Protein AF-A0A846RI37-F1 (afdb_monomer_lite)

Foldseek 3Di:
DDDPDDDPPPVPCCPVVNLVVQLVVLLVVLLVCVLVVNDPDQSLVSSCVSCVVVVHHDDSVVSVVSSVVSVVVSVD

Organism: NCBI:txid271432

Secondary structure (DSSP, 8-state):
---------------HHHHHHHHHHHHHHHHHHHHHT---S-HHHHHHHHHHHTT----HHHHHHHHHHHHHHHT-

Sequence (76 aa):
MAAQENPETVNDDISQADEEATVNDVAEDVRAEIRLGHVEDDVAHVLEERLDEAGVHLRPEKVDDMADEIENDVSS

pLDDT: mean 84.43, std 13.95, range [50.44, 94.81]

Structure (mmCIF, N/CA/C/O backbone):
data_AF-A0A846RI37-F1
#
_entry.id   AF-A0A846RI37-F1
#
loop_
_atom_site.group_PDB
_atom_site.id
_atom_site.type_symbol
_atom_site.label_atom_id
_atom_site.label_alt_id
_atom_site.label_comp_id
_atom_site.label_asym_id
_atom_site.label_entity_id
_atom_site.label_seq_id
_atom_site.pdbx_PDB_ins_code
_atom_site.Cartn_x
_atom_site.Cartn_y
_atom_site.Cartn_z
_atom_site.occupancy
_atom_site.B_iso_or_equiv
_atom_site.auth_seq_id
_atom_site.auth_comp_id
_atom_site.auth_asym_id
_atom_site.auth_atom_id
_atom_site.pdbx_PDB_model_num
ATOM 1 N N . MET A 1 1 ? 17.964 23.120 -39.679 1.00 52.59 1 MET A N 1
ATOM 2 C CA . MET A 1 1 ? 17.352 21.823 -40.047 1.00 52.59 1 MET A CA 1
ATOM 3 C C . MET A 1 1 ? 18.489 20.817 -40.069 1.00 52.59 1 MET A C 1
ATOM 5 O O . MET A 1 1 ? 19.434 21.059 -40.796 1.00 52.5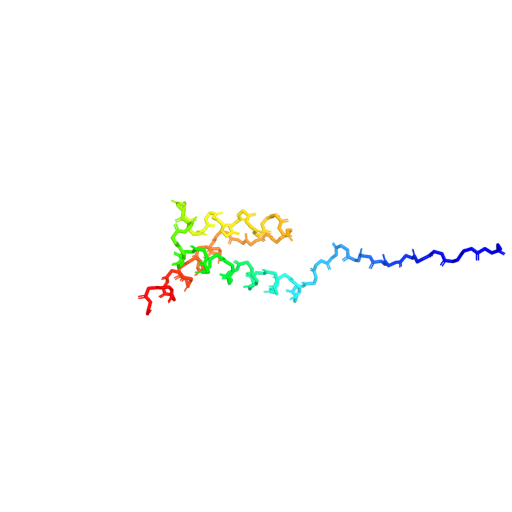9 1 MET A O 1
ATOM 9 N N . ALA A 1 2 ? 18.549 19.792 -39.231 1.00 50.94 2 ALA A N 1
ATOM 10 C CA . ALA A 1 2 ? 17.470 19.016 -38.638 1.00 50.94 2 ALA A CA 1
ATOM 11 C C . ALA A 1 2 ? 17.634 18.851 -37.119 1.00 50.94 2 ALA A C 1
ATOM 13 O O . ALA A 1 2 ? 18.746 18.889 -36.595 1.00 50.94 2 ALA A O 1
ATOM 14 N N . ALA A 1 3 ? 16.490 18.700 -36.455 1.00 61.97 3 ALA A N 1
ATOM 15 C CA . ALA A 1 3 ? 16.377 18.169 -35.112 1.00 61.97 3 ALA A CA 1
ATOM 16 C C . ALA A 1 3 ? 16.906 16.730 -35.097 1.00 61.97 3 ALA A C 1
ATOM 18 O O . ALA A 1 3 ? 16.628 15.962 -36.019 1.00 61.97 3 ALA A O 1
ATOM 19 N N . GLN A 1 4 ? 17.657 16.374 -34.061 1.00 55.84 4 GLN A N 1
ATOM 20 C CA . GLN A 1 4 ? 17.788 14.981 -33.668 1.00 55.84 4 GLN A CA 1
ATOM 21 C C . GLN A 1 4 ? 17.014 14.855 -32.364 1.00 55.84 4 GLN A C 1
ATOM 23 O O . GLN A 1 4 ? 17.470 15.271 -31.303 1.00 55.84 4 GLN A O 1
ATOM 28 N N . GLU A 1 5 ? 15.770 14.425 -32.518 1.00 55.00 5 GLU A N 1
ATOM 29 C CA . GLU A 1 5 ? 14.854 14.101 -31.438 1.00 55.00 5 GLU A CA 1
ATOM 30 C C . GLU A 1 5 ? 15.366 12.833 -30.742 1.00 55.00 5 GLU A C 1
ATOM 32 O O . GLU A 1 5 ? 15.780 11.875 -31.401 1.00 55.00 5 GLU A O 1
ATOM 37 N N . ASN A 1 6 ? 15.393 12.866 -29.410 1.00 66.06 6 ASN A N 1
ATOM 38 C CA . ASN A 1 6 ? 15.640 11.705 -28.562 1.00 66.06 6 ASN A CA 1
ATOM 39 C C . ASN A 1 6 ? 14.628 10.596 -28.873 1.00 66.06 6 ASN A C 1
ATOM 41 O O . ASN A 1 6 ? 13.435 10.877 -28.983 1.00 66.06 6 ASN A O 1
ATOM 45 N N . PRO A 1 7 ? 15.054 9.332 -28.814 1.00 57.62 7 PRO A N 1
ATOM 46 C CA . PRO A 1 7 ? 14.257 8.322 -28.160 1.00 57.62 7 PRO A CA 1
ATOM 47 C C . PRO A 1 7 ? 14.946 8.009 -26.834 1.00 57.62 7 PRO A C 1
ATOM 49 O O . PRO A 1 7 ? 15.845 7.169 -26.771 1.00 57.62 7 PRO A O 1
ATOM 52 N N . GLU A 1 8 ? 14.530 8.697 -25.766 1.00 53.84 8 GLU A N 1
ATOM 53 C CA . GLU A 1 8 ? 14.604 8.091 -24.440 1.00 53.84 8 GLU A CA 1
ATOM 54 C C . GLU A 1 8 ? 13.796 6.805 -24.570 1.00 53.84 8 GLU A C 1
ATOM 56 O O . GLU A 1 8 ? 12.575 6.824 -24.721 1.00 53.84 8 GLU A O 1
ATOM 61 N N . THR A 1 9 ? 14.505 5.688 -24.697 1.00 50.75 9 THR A N 1
ATOM 62 C CA . THR A 1 9 ? 13.879 4.379 -24.645 1.00 50.75 9 THR A CA 1
ATOM 63 C C . THR A 1 9 ? 13.455 4.238 -23.199 1.00 50.75 9 THR A C 1
ATOM 65 O O . THR A 1 9 ? 14.259 3.866 -22.348 1.00 50.75 9 THR A O 1
ATOM 68 N N . VAL A 1 10 ? 12.220 4.645 -22.921 1.00 56.44 10 VAL A N 1
ATOM 69 C CA . VAL A 1 10 ? 11.493 4.223 -21.734 1.00 56.44 10 VAL A CA 1
ATOM 70 C C . VAL A 1 10 ? 11.378 2.715 -21.918 1.00 56.44 10 VAL A C 1
ATOM 72 O O . VAL A 1 10 ? 10.553 2.228 -22.688 1.00 56.44 10 VAL A O 1
ATOM 75 N N . ASN A 1 11 ? 12.359 1.985 -21.391 1.00 50.44 11 ASN A N 1
ATOM 76 C CA . ASN A 1 11 ? 12.251 0.547 -21.275 1.00 50.44 11 ASN A CA 1
ATOM 77 C C . ASN A 1 11 ? 11.113 0.340 -20.285 1.00 50.44 11 ASN A C 1
ATOM 79 O O . ASN A 1 11 ? 11.291 0.534 -19.090 1.00 50.44 11 ASN A O 1
ATOM 83 N N . ASP A 1 12 ? 9.946 0.000 -20.816 1.00 58.91 12 ASP A N 1
ATOM 84 C CA . ASP A 1 12 ? 8.738 -0.409 -20.092 1.00 58.91 12 ASP A CA 1
ATOM 85 C C . ASP A 1 12 ? 8.926 -1.813 -19.466 1.00 58.91 12 ASP A C 1
ATOM 87 O O . ASP A 1 12 ? 8.022 -2.637 -19.431 1.00 58.91 12 ASP A O 1
ATOM 91 N N . ASP A 1 13 ? 10.156 -2.124 -19.053 1.00 58.50 13 ASP A N 1
ATOM 92 C CA . ASP A 1 13 ? 10.540 -3.310 -18.299 1.00 58.50 13 ASP A CA 1
ATOM 93 C C . ASP A 1 13 ? 11.001 -2.753 -16.956 1.00 58.50 13 ASP A C 1
ATOM 95 O O . ASP A 1 13 ? 12.148 -2.328 -16.800 1.00 58.50 13 ASP A O 1
ATOM 99 N N . ILE A 1 14 ? 10.044 -2.608 -16.039 1.00 63.44 14 ILE A N 1
ATOM 100 C CA . ILE A 1 14 ? 10.313 -2.217 -14.657 1.00 63.44 14 ILE A CA 1
ATOM 101 C C . ILE A 1 14 ? 11.282 -3.276 -14.134 1.00 63.44 14 ILE A C 1
ATOM 103 O O . ILE A 1 14 ? 10.923 -4.449 -14.006 1.00 63.44 14 ILE A O 1
ATOM 107 N N . SER A 1 15 ? 12.547 -2.907 -13.928 1.00 77.56 15 SER A N 1
ATOM 108 C CA . SER A 1 15 ? 13.525 -3.852 -13.400 1.00 77.56 15 SER A CA 1
ATOM 109 C C . SER A 1 15 ? 13.012 -4.353 -12.050 1.00 77.56 15 SER A C 1
ATOM 111 O O . SER A 1 15 ? 12.380 -3.599 -11.319 1.00 77.56 15 SER A O 1
ATOM 113 N N . GLN A 1 16 ? 13.359 -5.572 -11.638 1.00 74.88 16 GLN A N 1
ATOM 114 C CA . GLN A 1 16 ? 13.003 -6.056 -10.294 1.00 74.88 16 GLN A CA 1
ATOM 115 C C . GLN A 1 16 ? 13.409 -5.068 -9.175 1.00 74.88 16 GLN A C 1
ATOM 117 O O . GLN A 1 16 ? 12.712 -4.928 -8.179 1.00 74.88 16 GLN A O 1
ATOM 122 N N . ALA A 1 17 ? 14.515 -4.340 -9.367 1.00 78.81 17 ALA A N 1
ATOM 123 C CA . ALA A 1 17 ? 14.954 -3.290 -8.450 1.00 78.81 17 ALA A CA 1
ATOM 124 C C . ALA A 1 17 ? 14.038 -2.050 -8.445 1.00 78.81 17 ALA A C 1
ATOM 126 O O . ALA A 1 17 ? 13.887 -1.418 -7.404 1.00 78.81 17 ALA A O 1
ATOM 127 N N . ASP A 1 18 ? 13.453 -1.700 -9.591 1.00 84.81 18 ASP A N 1
ATOM 128 C CA . ASP A 1 18 ? 12.470 -0.623 -9.710 1.00 84.81 18 ASP A CA 1
ATOM 129 C C . ASP A 1 18 ? 11.126 -1.061 -9.101 1.00 84.81 18 ASP A C 1
ATOM 131 O O . ASP A 1 18 ? 10.519 -0.285 -8.375 1.00 84.81 18 ASP A O 1
ATOM 135 N N . GLU A 1 19 ? 10.717 -2.325 -9.287 1.00 88.25 19 GLU A N 1
ATOM 136 C CA . GLU A 1 19 ? 9.544 -2.906 -8.614 1.00 88.25 19 GLU A CA 1
ATOM 137 C C . GLU A 1 19 ? 9.690 -2.841 -7.086 1.00 88.25 19 GLU A C 1
ATOM 139 O O . GLU A 1 19 ? 8.814 -2.315 -6.406 1.00 88.25 19 GLU A O 1
ATOM 144 N N . GLU A 1 20 ? 10.816 -3.305 -6.532 1.00 88.94 20 GLU A N 1
ATOM 145 C CA . GLU A 1 20 ? 11.074 -3.234 -5.086 1.00 88.94 20 GLU A CA 1
ATOM 146 C C . GLU A 1 20 ? 11.106 -1.789 -4.563 1.00 88.94 20 GLU A C 1
ATOM 148 O O . GLU A 1 20 ? 10.634 -1.527 -3.454 1.00 88.94 20 GLU A O 1
ATOM 153 N N . ALA A 1 21 ? 11.635 -0.844 -5.347 1.00 91.12 21 ALA A N 1
ATOM 154 C CA . ALA A 1 21 ? 11.627 0.570 -4.984 1.00 91.12 21 ALA A CA 1
ATOM 155 C C . ALA A 1 21 ? 10.197 1.130 -4.943 1.00 91.12 21 ALA A C 1
ATOM 157 O O . ALA A 1 21 ? 9.809 1.726 -3.941 1.00 91.12 21 ALA A O 1
ATOM 158 N N . THR A 1 22 ? 9.396 0.869 -5.979 1.00 91.69 22 THR A N 1
ATOM 159 C CA . THR A 1 22 ? 7.983 1.260 -6.042 1.00 91.69 22 THR A CA 1
ATOM 160 C C . THR A 1 22 ? 7.179 0.662 -4.895 1.00 91.69 22 THR A C 1
ATOM 162 O O . THR A 1 22 ? 6.402 1.366 -4.257 1.00 91.69 22 THR A O 1
ATOM 165 N N . VAL A 1 23 ? 7.392 -0.618 -4.589 1.00 92.62 23 VAL A N 1
ATOM 166 C CA . VAL A 1 23 ? 6.741 -1.296 -3.463 1.00 92.62 23 VAL A CA 1
ATOM 167 C C . VAL A 1 23 ? 7.050 -0.592 -2.145 1.00 92.62 23 VAL A C 1
ATOM 169 O O . VAL A 1 23 ? 6.149 -0.365 -1.340 1.00 92.62 23 VAL A O 1
ATOM 172 N N . ASN A 1 24 ? 8.312 -0.222 -1.924 1.00 92.38 24 ASN A N 1
ATOM 173 C CA . ASN A 1 24 ? 8.715 0.484 -0.715 1.00 92.38 24 ASN A CA 1
ATOM 174 C C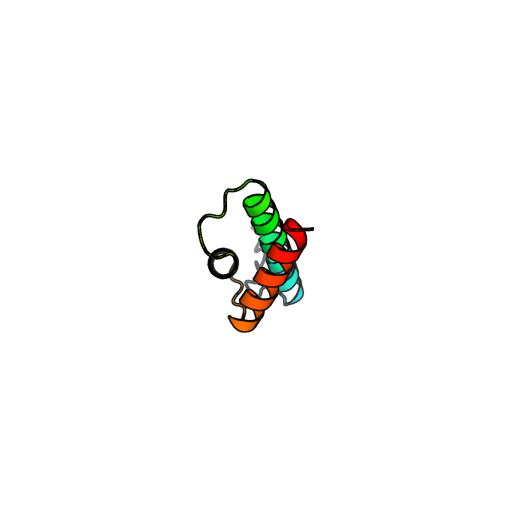 . ASN A 1 24 ? 8.107 1.894 -0.628 1.00 92.38 24 ASN A C 1
ATOM 176 O O . ASN A 1 24 ? 7.648 2.276 0.447 1.00 92.38 24 ASN A O 1
ATOM 180 N N . ASP A 1 25 ? 8.092 2.653 -1.728 1.00 94.06 25 ASP A N 1
ATOM 181 C CA . ASP A 1 25 ? 7.447 3.974 -1.791 1.00 94.06 25 ASP A CA 1
ATOM 182 C C . ASP A 1 25 ? 5.953 3.873 -1.440 1.00 94.06 25 ASP A C 1
ATOM 184 O O . ASP A 1 25 ? 5.475 4.559 -0.536 1.00 94.06 25 ASP A O 1
ATOM 188 N N . VAL A 1 26 ? 5.235 2.938 -2.071 1.00 94.44 26 VAL A N 1
ATOM 189 C CA . VAL A 1 26 ? 3.808 2.699 -1.807 1.00 94.44 26 VAL A CA 1
ATOM 190 C C . VAL A 1 26 ? 3.566 2.307 -0.345 1.00 94.44 26 VAL A C 1
ATOM 192 O O . VAL A 1 26 ? 2.644 2.823 0.289 1.00 94.44 26 VAL A O 1
ATOM 195 N N . ALA A 1 27 ? 4.398 1.430 0.220 1.00 94.00 27 ALA A N 1
ATOM 196 C CA . ALA A 1 27 ? 4.284 1.030 1.619 1.00 94.00 27 ALA A CA 1
ATOM 197 C C . ALA A 1 27 ? 4.513 2.205 2.589 1.00 94.00 27 ALA A C 1
ATOM 199 O O . ALA A 1 27 ? 3.815 2.321 3.601 1.00 94.00 27 ALA A O 1
ATOM 200 N N . GLU A 1 28 ? 5.469 3.094 2.296 1.00 94.12 28 GLU A N 1
ATOM 201 C CA . GLU A 1 28 ? 5.717 4.291 3.105 1.00 94.12 28 GLU A CA 1
ATOM 202 C C . GLU A 1 28 ? 4.529 5.263 3.061 1.00 94.12 28 GLU A C 1
ATOM 204 O O . GLU A 1 28 ? 4.101 5.754 4.114 1.00 94.12 28 GLU A O 1
ATOM 209 N N . ASP A 1 29 ? 3.953 5.479 1.878 1.00 93.38 29 ASP A N 1
ATOM 210 C CA . ASP A 1 29 ? 2.773 6.325 1.696 1.00 93.38 29 ASP A CA 1
ATOM 211 C C . ASP A 1 29 ? 1.573 5.790 2.481 1.00 93.38 29 ASP A C 1
ATOM 213 O O . ASP A 1 29 ? 0.969 6.518 3.275 1.00 93.38 29 ASP A O 1
ATOM 217 N N . VAL A 1 30 ? 1.263 4.498 2.340 1.00 93.12 30 VAL A N 1
ATOM 218 C CA . VAL A 1 30 ? 0.142 3.869 3.055 1.00 93.12 30 VAL A CA 1
ATOM 219 C C . VAL A 1 30 ? 0.348 3.954 4.571 1.00 93.12 30 VAL A C 1
ATOM 221 O O . VAL A 1 30 ? -0.566 4.322 5.311 1.00 93.12 30 VAL A O 1
ATOM 224 N N . ARG A 1 31 ? 1.571 3.721 5.060 1.00 93.25 31 ARG A N 1
ATOM 225 C CA . ARG A 1 31 ? 1.922 3.888 6.480 1.00 93.25 31 ARG A CA 1
ATOM 226 C C . ARG A 1 31 ? 1.679 5.314 6.978 1.00 93.25 31 ARG A C 1
ATOM 228 O O . ARG A 1 31 ? 1.212 5.507 8.107 1.00 93.25 31 ARG A O 1
ATOM 235 N N . ALA A 1 32 ? 2.013 6.320 6.173 1.00 93.62 32 ALA A N 1
ATOM 236 C CA . ALA A 1 32 ? 1.751 7.716 6.505 1.00 93.62 32 ALA A CA 1
ATOM 237 C C . ALA A 1 32 ? 0.243 8.013 6.537 1.00 93.62 32 ALA A C 1
ATOM 239 O O . ALA A 1 32 ? -0.228 8.667 7.469 1.00 93.62 32 ALA A O 1
ATOM 240 N N . GLU A 1 33 ? -0.524 7.490 5.582 1.00 92.06 33 GLU A N 1
ATOM 241 C CA . GLU A 1 33 ? -1.976 7.665 5.519 1.00 92.06 33 GLU A CA 1
ATOM 242 C C . GLU A 1 33 ? -2.701 7.018 6.704 1.00 92.06 33 GLU A C 1
ATOM 244 O O . GLU A 1 33 ? -3.566 7.660 7.306 1.00 92.06 33 GLU A O 1
ATOM 249 N N . ILE A 1 34 ? -2.310 5.810 7.121 1.00 91.38 34 ILE A N 1
ATOM 250 C CA . ILE A 1 34 ? -2.878 5.154 8.312 1.00 91.38 34 ILE A CA 1
ATOM 251 C C . ILE A 1 34 ? -2.614 6.005 9.560 1.00 91.38 34 ILE A C 1
ATOM 253 O O . ILE A 1 34 ? -3.527 6.249 10.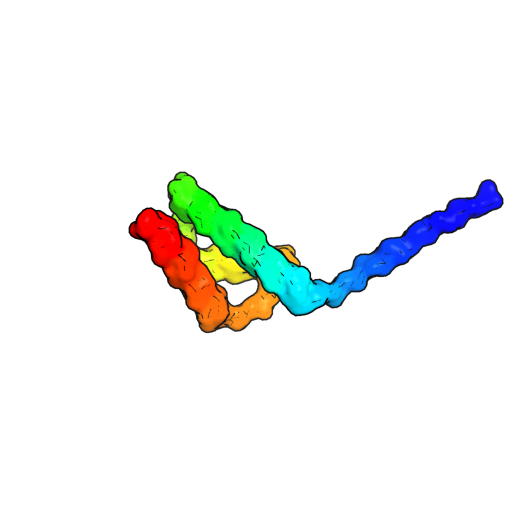349 1.00 91.38 34 ILE A O 1
ATOM 257 N N . ARG A 1 35 ? -1.392 6.533 9.730 1.00 90.00 35 ARG A N 1
ATOM 258 C CA . ARG A 1 35 ? -1.049 7.418 10.865 1.00 90.00 35 ARG A CA 1
ATOM 259 C C . ARG A 1 35 ? -1.865 8.705 10.894 1.00 90.00 35 ARG A C 1
ATOM 261 O O . ARG A 1 35 ? -2.138 9.232 11.971 1.00 90.00 35 ARG A O 1
ATOM 268 N N . LEU A 1 36 ? -2.228 9.225 9.726 1.00 90.88 36 LEU A N 1
ATOM 269 C CA . LEU A 1 36 ? -3.090 10.398 9.590 1.00 90.88 36 LEU A CA 1
ATOM 270 C C . LEU A 1 36 ? -4.581 10.056 9.765 1.00 90.88 36 LEU A C 1
ATOM 272 O O . LEU A 1 36 ? -5.398 10.969 9.874 1.00 90.88 36 LEU A O 1
ATOM 276 N N . GLY A 1 37 ? -4.932 8.767 9.834 1.00 89.44 37 GLY A N 1
ATOM 277 C CA . GLY A 1 37 ? -6.310 8.285 9.909 1.00 89.44 37 GLY A CA 1
ATOM 278 C C . GLY A 1 37 ? -7.061 8.414 8.583 1.00 89.44 37 GLY A C 1
ATOM 279 O O . GLY A 1 37 ? -8.268 8.633 8.595 1.00 89.44 37 GLY A O 1
ATOM 280 N N . HIS A 1 38 ? -6.346 8.358 7.456 1.00 90.19 38 HIS A N 1
ATOM 281 C CA . HIS A 1 38 ? -6.897 8.498 6.103 1.00 90.19 38 HIS A CA 1
ATOM 282 C C . HIS A 1 38 ? -7.202 7.158 5.421 1.00 90.19 38 HIS A C 1
ATOM 284 O O . HIS A 1 38 ? -7.804 7.149 4.352 1.00 90.19 38 HIS A O 1
ATOM 290 N N . VAL A 1 39 ? -6.801 6.038 6.021 1.00 88.12 39 VAL A N 1
ATOM 291 C CA . VAL A 1 39 ? -7.134 4.701 5.521 1.00 88.12 39 VAL A CA 1
ATOM 292 C C . VAL A 1 39 ? -8.413 4.228 6.208 1.00 88.12 39 VAL A C 1
ATOM 294 O O . VAL A 1 39 ? -8.427 3.997 7.416 1.00 88.12 39 VAL A O 1
ATOM 297 N N . GLU A 1 40 ? -9.500 4.165 5.435 1.00 84.94 40 GLU A N 1
ATOM 298 C CA . GLU A 1 40 ? -10.818 3.684 5.882 1.00 84.94 40 GLU A CA 1
ATOM 299 C C . GLU A 1 40 ? -11.079 2.218 5.500 1.00 84.94 40 GLU A C 1
ATOM 301 O O . GLU A 1 40 ? -11.915 1.568 6.128 1.00 84.94 40 GLU A O 1
ATOM 306 N N . ASP A 1 41 ? -10.379 1.722 4.477 1.00 89.81 41 ASP A N 1
ATOM 307 C CA . ASP A 1 41 ? -10.480 0.357 3.953 1.00 89.81 41 ASP A CA 1
ATOM 308 C C . ASP A 1 41 ? -9.342 -0.534 4.485 1.00 89.81 41 ASP A C 1
ATOM 310 O O . ASP A 1 41 ? -8.477 -0.068 5.231 1.00 89.81 41 ASP A O 1
ATOM 314 N N . ASP A 1 42 ? -9.332 -1.814 4.114 1.00 91.69 42 ASP A N 1
ATOM 315 C CA . ASP A 1 42 ? -8.288 -2.740 4.548 1.00 91.69 42 ASP A CA 1
ATOM 316 C C . ASP A 1 42 ? -6.934 -2.345 3.928 1.00 91.69 42 ASP A C 1
ATOM 318 O O . ASP A 1 42 ? -6.824 -2.076 2.729 1.00 91.69 42 ASP A O 1
ATOM 322 N N . VAL A 1 43 ? -5.867 -2.348 4.736 1.00 92.69 43 VAL A N 1
ATOM 323 C CA . VAL A 1 43 ? -4.521 -1.924 4.300 1.00 92.69 43 VAL A CA 1
ATOM 324 C C . VAL A 1 43 ? -4.032 -2.735 3.097 1.00 92.69 43 VAL A C 1
ATOM 326 O O . VAL A 1 43 ? -3.458 -2.170 2.167 1.00 92.69 43 VAL A O 1
ATOM 329 N N . ALA A 1 44 ? -4.313 -4.040 3.073 1.00 93.81 44 ALA A N 1
ATOM 330 C CA . ALA A 1 44 ? -3.974 -4.916 1.954 1.00 93.81 44 ALA A CA 1
ATOM 331 C C . ALA A 1 44 ? -4.674 -4.502 0.649 1.00 93.81 44 ALA A C 1
ATOM 333 O O . ALA A 1 44 ? -4.054 -4.531 -0.412 1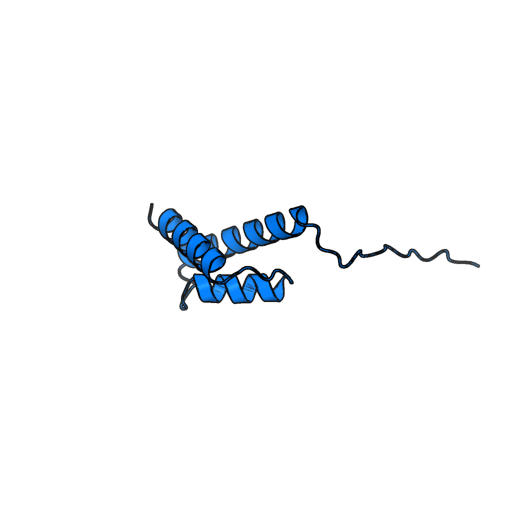.00 93.81 44 ALA A O 1
ATOM 334 N N . HIS A 1 45 ? -5.934 -4.062 0.719 1.00 92.81 45 HIS A N 1
ATOM 335 C CA . HIS A 1 45 ? -6.679 -3.620 -0.458 1.00 92.81 45 HIS A CA 1
ATOM 336 C C . HIS A 1 45 ? -6.111 -2.312 -1.021 1.00 92.81 45 HIS A C 1
ATOM 338 O O . HIS A 1 45 ? -5.902 -2.186 -2.226 1.00 92.81 45 HIS A O 1
ATOM 344 N N . VAL A 1 46 ? -5.784 -1.363 -0.140 1.00 93.31 46 VAL A N 1
ATOM 345 C CA . VAL A 1 46 ? -5.166 -0.086 -0.532 1.00 93.31 46 VAL A CA 1
ATOM 346 C C . VAL A 1 46 ? -3.781 -0.301 -1.145 1.00 93.31 46 VAL A C 1
ATOM 348 O O . VAL A 1 46 ? -3.451 0.324 -2.153 1.00 93.31 46 VAL A O 1
ATOM 351 N N . LEU A 1 47 ? -2.970 -1.193 -0.564 1.00 93.69 47 LEU A N 1
ATOM 352 C CA . LEU A 1 47 ? -1.673 -1.566 -1.127 1.00 93.69 47 LEU A CA 1
ATOM 353 C C . LEU A 1 47 ? -1.827 -2.195 -2.513 1.00 93.69 47 LEU A C 1
ATOM 355 O O . LEU A 1 47 ? -1.121 -1.790 -3.429 1.00 93.69 47 LEU A O 1
ATOM 359 N N . GLU A 1 48 ? -2.740 -3.154 -2.678 1.00 93.31 48 GLU A N 1
ATOM 360 C CA . GLU A 1 48 ? -3.000 -3.796 -3.971 1.00 93.31 48 GLU A CA 1
ATOM 361 C C . GLU A 1 48 ? -3.371 -2.761 -5.043 1.00 93.31 48 GLU A C 1
ATOM 363 O O . GLU A 1 48 ? -2.760 -2.756 -6.108 1.00 93.31 48 GLU A O 1
ATOM 368 N N . GLU A 1 49 ? -4.296 -1.842 -4.744 1.00 92.75 49 GLU A N 1
ATOM 369 C CA . GLU A 1 49 ? -4.722 -0.793 -5.681 1.00 92.75 49 GLU A CA 1
ATOM 370 C C . GLU A 1 49 ? -3.562 0.136 -6.076 1.00 92.75 49 GLU A C 1
ATOM 372 O O . GLU A 1 49 ? -3.352 0.410 -7.258 1.00 92.75 49 GLU A O 1
ATOM 377 N N . ARG A 1 50 ? -2.767 0.584 -5.096 1.00 91.56 50 ARG A N 1
ATOM 378 C CA . ARG A 1 50 ? -1.615 1.473 -5.324 1.00 91.56 50 ARG A CA 1
ATOM 379 C C . ARG A 1 50 ? -0.508 0.794 -6.127 1.00 91.56 50 ARG A C 1
ATOM 381 O O . ARG A 1 50 ? 0.110 1.428 -6.980 1.00 91.56 50 ARG A O 1
ATOM 388 N N . LEU A 1 51 ? -0.244 -0.478 -5.846 1.00 92.19 51 LEU A N 1
ATOM 389 C CA . LEU A 1 51 ? 0.758 -1.261 -6.561 1.00 92.19 51 LEU A CA 1
ATOM 390 C C . LEU A 1 51 ? 0.318 -1.510 -8.008 1.00 92.19 51 LEU A C 1
ATOM 392 O O . LEU A 1 51 ? 1.110 -1.279 -8.919 1.00 92.19 51 LEU A O 1
ATOM 396 N N . ASP A 1 52 ? -0.944 -1.889 -8.226 1.00 91.25 52 ASP A N 1
ATOM 397 C CA . ASP A 1 52 ? -1.515 -2.107 -9.560 1.00 91.25 52 ASP A CA 1
ATOM 398 C C . ASP A 1 52 ? -1.486 -0.817 -10.398 1.00 91.25 52 ASP A C 1
ATOM 400 O O . ASP A 1 52 ? -1.057 -0.835 -11.554 1.00 91.25 52 ASP A O 1
ATOM 404 N N . GLU A 1 53 ? -1.822 0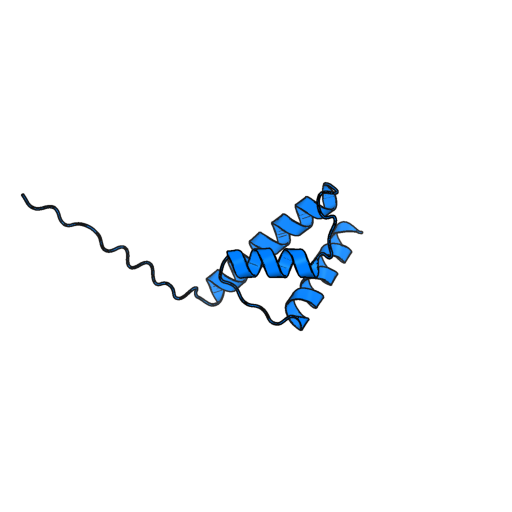.330 -9.793 1.00 90.75 53 GLU A N 1
ATOM 405 C CA . GLU A 1 53 ? -1.728 1.647 -10.439 1.00 90.75 53 GLU A CA 1
ATOM 406 C C . GLU A 1 53 ? -0.282 2.007 -10.823 1.00 90.75 53 GLU A C 1
ATOM 408 O O . GLU A 1 53 ? -0.042 2.622 -11.866 1.00 90.75 53 GLU A O 1
ATOM 413 N N . ALA A 1 54 ? 0.693 1.573 -10.021 1.00 89.06 54 ALA A N 1
ATOM 414 C CA . ALA A 1 54 ? 2.116 1.736 -10.300 1.00 89.06 54 ALA A CA 1
ATOM 415 C C . ALA A 1 54 ? 2.690 0.675 -11.265 1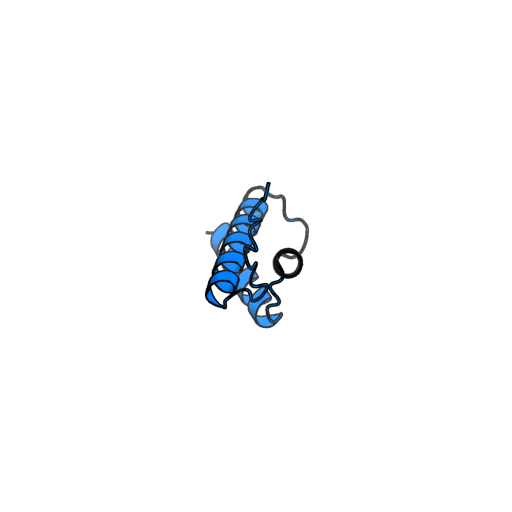.00 89.06 54 ALA A C 1
ATOM 417 O O . ALA A 1 54 ? 3.880 0.715 -11.582 1.00 89.06 54 ALA A O 1
ATOM 418 N N . GLY A 1 55 ? 1.866 -0.260 -11.754 1.00 89.31 55 GLY A N 1
ATOM 419 C CA . GLY A 1 55 ? 2.273 -1.340 -12.658 1.00 89.31 55 GLY A CA 1
ATOM 420 C C . GLY A 1 55 ? 2.978 -2.511 -11.968 1.00 89.31 55 GLY A C 1
ATOM 421 O O . GLY A 1 55 ? 3.576 -3.352 -12.641 1.00 89.31 55 GLY A O 1
ATOM 422 N N . VAL A 1 56 ? 2.917 -2.576 -10.638 1.00 91.12 56 VAL A N 1
ATOM 423 C CA . VAL A 1 56 ? 3.489 -3.647 -9.825 1.00 91.12 56 VAL A CA 1
ATOM 424 C C . VAL A 1 56 ? 2.394 -4.620 -9.410 1.00 91.12 56 VAL A C 1
ATOM 426 O O . VAL A 1 56 ? 1.476 -4.278 -8.673 1.00 91.12 56 VAL A O 1
ATOM 429 N N . HIS A 1 57 ? 2.524 -5.880 -9.817 1.00 90.81 57 HIS A N 1
ATOM 430 C CA . HIS A 1 57 ? 1.560 -6.917 -9.454 1.00 90.81 57 HIS A CA 1
ATOM 431 C C . HIS A 1 57 ? 2.200 -7.935 -8.513 1.00 90.81 57 HIS A C 1
ATOM 433 O O . HIS A 1 57 ? 2.829 -8.910 -8.936 1.00 90.81 57 HIS A O 1
ATOM 439 N N . LEU A 1 58 ? 2.012 -7.722 -7.213 1.00 89.31 58 LEU A N 1
ATOM 440 C CA . LEU A 1 58 ? 2.415 -8.685 -6.196 1.00 89.31 58 LEU A CA 1
ATOM 441 C C . LEU A 1 58 ? 1.376 -9.798 -6.032 1.00 89.31 58 LEU A C 1
ATOM 443 O O . LEU A 1 58 ? 0.212 -9.686 -6.412 1.00 89.31 58 LEU A O 1
ATOM 447 N N . ARG A 1 59 ? 1.809 -10.920 -5.450 1.00 92.94 59 ARG A N 1
ATOM 448 C CA . ARG A 1 59 ? 0.869 -11.961 -5.018 1.00 92.94 59 ARG A CA 1
ATOM 449 C C . ARG A 1 59 ? 0.085 -11.469 -3.802 1.00 92.94 59 ARG A C 1
ATOM 451 O O . ARG A 1 59 ? 0.708 -10.859 -2.937 1.00 92.94 59 ARG A O 1
ATOM 458 N N . PRO A 1 60 ? -1.197 -11.844 -3.659 1.00 90.44 60 PRO A N 1
ATOM 459 C CA . PRO A 1 60 ? -2.016 -11.435 -2.519 1.00 90.44 60 PRO A CA 1
ATOM 460 C C . PRO A 1 60 ? -1.374 -11.805 -1.176 1.00 90.44 60 PRO A C 1
ATOM 462 O O . PRO A 1 60 ? -1.257 -10.946 -0.322 1.00 90.44 60 PRO A O 1
ATOM 465 N N . GLU A 1 61 ? -0.797 -13.010 -1.044 1.00 93.94 61 GLU A N 1
ATOM 466 C CA . GLU A 1 61 ? -0.063 -13.424 0.171 1.00 93.94 61 GLU A CA 1
ATOM 467 C C . GLU A 1 61 ? 1.048 -12.433 0.565 1.00 93.94 61 GLU A C 1
ATOM 469 O O . GLU A 1 61 ? 1.270 -12.182 1.742 1.00 93.94 61 GLU A O 1
ATOM 474 N N . LYS A 1 62 ? 1.738 -11.847 -0.423 1.00 93.50 62 LYS A N 1
ATOM 475 C CA . LYS A 1 62 ? 2.818 -10.885 -0.185 1.00 93.50 62 LYS A CA 1
ATOM 476 C C . LYS A 1 62 ? 2.287 -9.493 0.159 1.00 93.50 62 LYS A C 1
ATOM 478 O O . LYS A 1 62 ? 2.951 -8.768 0.895 1.00 93.50 62 LYS A O 1
ATOM 483 N N . VAL A 1 63 ? 1.135 -9.127 -0.400 1.00 94.19 63 VAL A N 1
ATOM 484 C CA . VAL A 1 63 ? 0.434 -7.880 -0.078 1.00 94.19 63 VAL A CA 1
ATOM 485 C C . VAL A 1 63 ? -0.110 -7.941 1.349 1.00 94.19 63 VAL A C 1
ATOM 487 O O . VAL A 1 63 ? 0.093 -6.993 2.097 1.00 94.19 63 VAL A O 1
ATOM 490 N N . ASP A 1 64 ? -0.706 -9.069 1.746 1.00 94.38 64 ASP A N 1
ATOM 491 C CA . ASP A 1 64 ? -1.146 -9.333 3.121 1.00 94.38 64 ASP A CA 1
ATOM 492 C C . ASP A 1 64 ? 0.025 -9.234 4.112 1.00 94.38 64 ASP A C 1
ATOM 494 O O . ASP A 1 64 ? -0.045 -8.449 5.054 1.00 94.38 64 ASP A O 1
ATOM 498 N N . ASP A 1 65 ? 1.140 -9.939 3.859 1.00 94.81 65 ASP A N 1
ATOM 499 C CA . ASP A 1 65 ? 2.337 -9.854 4.715 1.00 94.81 65 ASP A CA 1
ATOM 500 C C . ASP A 1 65 ? 2.807 -8.395 4.889 1.00 94.81 65 ASP A C 1
ATOM 502 O O . ASP A 1 65 ? 3.173 -7.967 5.982 1.00 94.81 65 ASP A O 1
ATOM 506 N N . MET A 1 66 ? 2.791 -7.613 3.804 1.00 93.69 66 MET A N 1
ATOM 507 C CA . MET A 1 66 ? 3.207 -6.211 3.824 1.00 93.69 66 MET A CA 1
ATOM 508 C C . MET A 1 66 ? 2.225 -5.321 4.588 1.00 93.69 66 MET A C 1
ATOM 510 O O . MET A 1 66 ? 2.650 -4.407 5.296 1.00 93.69 66 MET A O 1
ATOM 514 N N . ALA A 1 67 ? 0.925 -5.583 4.462 1.00 94.44 67 ALA A N 1
ATOM 515 C CA . ALA A 1 67 ? -0.103 -4.892 5.224 1.00 94.44 67 ALA A CA 1
ATOM 516 C C . ALA A 1 67 ? 0.102 -5.107 6.730 1.00 94.44 67 ALA A C 1
ATOM 518 O O . ALA A 1 67 ? 0.185 -4.126 7.472 1.00 94.44 67 ALA A O 1
ATOM 519 N N . ASP A 1 68 ? 0.305 -6.360 7.153 1.00 94.31 68 ASP A N 1
ATOM 520 C CA . ASP A 1 68 ? 0.607 -6.719 8.543 1.00 94.31 68 ASP A CA 1
ATOM 521 C C . ASP A 1 68 ? 1.858 -5.979 9.063 1.00 94.31 68 ASP A C 1
ATOM 523 O O . ASP A 1 68 ? 1.864 -5.458 10.184 1.00 94.31 68 ASP A O 1
ATOM 527 N N . GLU A 1 69 ? 2.927 -5.895 8.256 1.00 94.56 69 GLU A N 1
ATOM 528 C CA . GLU A 1 69 ? 4.155 -5.163 8.607 1.00 94.56 69 GLU A CA 1
ATOM 529 C C . GLU A 1 69 ? 3.892 -3.663 8.837 1.00 94.56 69 GLU A C 1
ATOM 531 O O . GLU A 1 69 ? 4.384 -3.085 9.814 1.00 94.56 69 GLU A O 1
ATOM 536 N N . ILE A 1 70 ? 3.097 -3.030 7.971 1.00 93.25 70 ILE A N 1
ATOM 537 C CA . ILE A 1 70 ? 2.748 -1.608 8.080 1.00 93.25 70 ILE A CA 1
ATOM 538 C C . ILE A 1 70 ? 1.888 -1.350 9.320 1.00 93.25 70 ILE A C 1
ATOM 540 O O . ILE A 1 70 ? 2.181 -0.436 10.096 1.00 93.25 70 ILE A O 1
ATOM 544 N N . GLU A 1 71 ? 0.838 -2.142 9.529 1.00 91.75 71 GLU A N 1
ATOM 545 C CA . GLU A 1 71 ? -0.065 -1.998 10.674 1.00 91.75 71 GLU A CA 1
ATOM 546 C C . GLU A 1 71 ? 0.665 -2.198 12.005 1.00 91.75 71 GLU A C 1
ATOM 548 O O . GLU A 1 71 ? 0.441 -1.449 12.967 1.00 91.75 71 GLU A O 1
ATOM 553 N N . ASN A 1 72 ? 1.575 -3.178 12.057 1.00 92.75 72 ASN A N 1
ATOM 554 C CA . ASN A 1 72 ? 2.412 -3.424 13.224 1.00 92.75 72 ASN A CA 1
ATOM 555 C C . ASN A 1 72 ? 3.287 -2.214 13.549 1.00 92.75 72 ASN A C 1
ATOM 557 O O . ASN A 1 72 ? 3.375 -1.805 14.707 1.00 92.75 72 ASN A O 1
ATOM 561 N N . ASP A 1 73 ? 3.891 -1.616 12.525 1.00 90.50 73 ASP A N 1
ATOM 562 C CA . ASP A 1 73 ? 4.755 -0.466 12.702 1.00 90.50 73 ASP A CA 1
ATOM 563 C C . ASP A 1 73 ? 3.988 0.780 13.180 1.00 90.50 73 ASP A C 1
ATOM 565 O O . ASP A 1 73 ? 4.444 1.482 14.084 1.00 90.50 73 ASP A O 1
ATOM 569 N N . VAL A 1 74 ? 2.812 1.059 12.609 1.00 88.56 74 VAL A N 1
ATOM 570 C CA . VAL A 1 74 ? 1.977 2.192 13.040 1.00 88.56 74 VAL A CA 1
ATOM 571 C C . VAL A 1 74 ? 1.482 2.017 14.479 1.00 88.56 74 VAL A C 1
ATOM 573 O O . VAL A 1 74 ? 1.294 3.005 15.190 1.00 88.56 74 VAL A O 1
ATOM 576 N N . SER A 1 75 ? 1.298 0.771 14.914 1.00 82.56 75 SER A N 1
ATOM 577 C CA . SER A 1 75 ? 0.831 0.430 16.258 1.00 82.56 75 SER A CA 1
ATOM 578 C C . SER A 1 75 ? 1.923 0.474 17.342 1.00 82.56 75 SER A C 1
ATOM 580 O O . SER A 1 75 ? 1.592 0.289 18.518 1.00 82.56 75 SER A O 1
ATOM 582 N N . SER A 1 76 ? 3.198 0.688 16.981 1.00 76.25 76 SER A N 1
ATOM 583 C CA . SER A 1 76 ? 4.346 0.660 17.908 1.00 76.25 76 SER A CA 1
ATOM 584 C C . SER A 1 76 ? 4.735 2.012 18.514 1.00 76.25 76 SER A C 1
ATOM 586 O O . SER A 1 76 ? 4.407 3.086 17.969 1.00 76.25 76 SER A O 1
#

Radius of gyration: 16.65 Å; chains: 1; bounding box: 29×35×58 Å